Protein AF-Q209B2-F1 (afdb_monomer)

Solvent-accessible surface area (backbone atoms only — not comparable to full-atom values): 8495 Å² total; per-residue (Å²): 114,64,95,79,32,7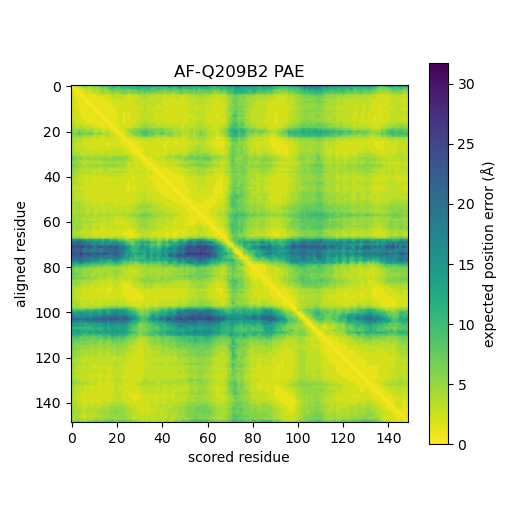0,69,57,48,51,52,49,48,52,33,61,69,10,71,73,46,32,77,22,31,38,34,39,36,32,64,41,80,91,43,50,62,50,36,59,53,47,30,51,59,44,32,68,70,44,47,35,56,50,52,96,88,66,48,83,63,65,30,30,38,55,60,44,54,58,47,33,80,76,43,40,82,75,42,46,64,45,71,54,72,46,76,90,47,54,34,39,39,36,36,43,48,74,48,79,70,94,72,89,72,63,65,78,47,97,96,35,37,61,59,56,53,53,50,49,51,48,54,51,52,55,48,51,25,50,79,59,78,41,58,67,48,76,50,78,38,69,48,93,45,88,87,71,105

InterPro domains:
  IPR001672 Phosphoglucose isomerase (PGI) [PF00342] (4-102)
  IPR001672 Phosphoglucose isomerase (PGI) [PS51463] (1-149)
  IPR001672 Phosphoglucose isomerase (PGI) [PTHR11469] (4-149)
  IPR035482 Phosphoglucose isomerase, SIS domain 2 [cd05016] (24-149)
  IPR046348 SIS domain superfamily [SSF53697] (2-149)

Nearest PDB structures (foldseek):
  7e76-assembly1_B  TM=9.730E-01  e=9.962E-21  Triticum aestivum
  2q8n-assembly1_B  TM=8.967E-01  e=1.921E-10  Thermotoga maritima MSB8
  7o0a-assembly2_B  TM=8.028E-01  e=3.959E-08  Bdellovibrio bacteriovorus HD100
  2wu8-assembly1_A-2  TM=8.782E-01  e=3.043E-07  Mycobacterium tuberculosis H37Rv
  1u0f-assembly1_B  TM=7.739E-01  e=9.944E-07  Mus musculus

Organism: Myxococcus xanthus (NCBI:txid34)

pLDDT: mean 87.97, std 10.21, range [47.78, 97.69]

Foldseek 3Di:
DLVPPPVSVVVVLCCVLCVNFQQAAEEEAELDPVCQCVLVVCQCVFAVVFQDQADPVRDGRRGGHHGHYGYRPPCCVVPLCCLQPNDLRYAYEYEAEQDDDPDDFDAPDVVHGPSNVSVVSVVVSVVSCVVRVGHYDYHYFHHPDPVRD

Mean predicted aligned error: 5.3 Å

Radius of gyration: 16.88 Å; Cα contacts (8 Å, |Δi|>4): 220; chains: 1; bounding box: 40×33×46 Å

Secondary structure (DSSP, 8-state):
-GGG-HHHHHHHHHHHHTTTTT-SEEEEEESSGGGTTHHHHHHHHHHHHH-EEE-TTS-EEEE---EEE--HHHHHHHHHHHHHHS-S-EEEEEEEES---SSPPPEEETTEEHHHHHHHHHHHHHHHHHTTT--EEEEEES--STTT-

Sequence (149 aa):
DALKNPAALLALMWHYAGDGRGHKDMVILPYKDRLLLMSRYLQQLVMESLGKETDLDGQVVNQGIAVYGNKGSTDQHAYVQQLREGVLNFFATFIEVLKDRDGGSQEVEPGVTSGDYLLGFLLGTRRALYEKDRESLTLTVPDVSARTL

Structure (mmCIF, N/CA/C/O backbone):
data_AF-Q209B2-F1
#
_entry.id   AF-Q209B2-F1
#
loop_
_atom_site.group_PDB
_atom_site.id
_atom_site.type_symbol
_atom_site.label_atom_id
_atom_site.label_alt_id
_atom_site.label_comp_id
_atom_site.label_asym_id
_atom_site.label_entity_id
_atom_site.label_seq_id
_atom_site.pdbx_PDB_ins_code
_atom_site.Cartn_x
_atom_site.Cartn_y
_atom_site.Cartn_z
_atom_site.occupancy
_atom_site.B_iso_or_equiv
_atom_site.auth_seq_id
_atom_site.auth_comp_id
_atom_site.auth_asym_id
_atom_site.auth_atom_id
_atom_site.pdbx_PDB_model_num
ATOM 1 N N . ASP A 1 1 ? -19.337 8.852 -9.840 1.00 82.75 1 ASP A N 1
ATOM 2 C CA . ASP A 1 1 ? -19.155 7.394 -9.951 1.00 82.75 1 ASP A CA 1
ATOM 3 C C . ASP A 1 1 ? -17.906 7.009 -9.169 1.00 82.75 1 ASP A C 1
ATOM 5 O O . ASP A 1 1 ? -16.822 7.454 -9.532 1.00 82.75 1 ASP A O 1
ATOM 9 N N . ALA A 1 2 ? -18.066 6.284 -8.057 1.00 82.00 2 ALA A N 1
ATOM 10 C CA . ALA A 1 2 ? -16.959 5.924 -7.166 1.00 82.00 2 ALA A CA 1
ATOM 11 C C . ALA A 1 2 ? -15.937 5.003 -7.851 1.00 82.00 2 ALA A C 1
ATOM 13 O O . ALA A 1 2 ? -14.746 5.106 -7.574 1.00 82.00 2 ALA A O 1
ATOM 14 N N . LEU A 1 3 ? -16.376 4.194 -8.824 1.00 89.19 3 LEU A N 1
ATOM 15 C CA . LEU A 1 3 ? -15.509 3.298 -9.597 1.00 89.19 3 LEU A CA 1
ATOM 16 C C . LEU A 1 3 ? -14.508 4.049 -10.489 1.00 89.19 3 LEU A C 1
ATOM 18 O O . LEU A 1 3 ? -13.543 3.462 -10.966 1.00 89.19 3 LEU A O 1
ATOM 22 N N . LYS A 1 4 ? -14.717 5.353 -10.706 1.00 93.88 4 LYS A N 1
ATOM 23 C CA . LYS A 1 4 ? -13.824 6.226 -11.481 1.00 93.88 4 LYS A CA 1
ATOM 24 C C . LYS A 1 4 ? -12.945 7.120 -10.603 1.00 93.88 4 LYS A C 1
ATOM 26 O O . LYS A 1 4 ? -12.259 7.989 -11.133 1.00 93.88 4 LYS A O 1
ATOM 31 N N . ASN A 1 5 ? -12.982 6.949 -9.279 1.00 95.75 5 ASN A N 1
ATOM 32 C CA . ASN A 1 5 ? -12.204 7.744 -8.334 1.00 95.75 5 ASN A CA 1
ATOM 33 C C . ASN A 1 5 ? -11.170 6.856 -7.615 1.00 95.75 5 ASN A C 1
ATOM 35 O O . ASN A 1 5 ? -11.527 6.161 -6.661 1.00 95.75 5 ASN A O 1
ATOM 39 N N . PRO A 1 6 ? -9.888 6.900 -8.025 1.00 93.19 6 PRO A N 1
ATOM 40 C CA . PRO A 1 6 ? -8.835 6.095 -7.412 1.00 93.19 6 PRO A CA 1
ATOM 41 C C . PRO A 1 6 ? -8.689 6.330 -5.907 1.00 93.19 6 PRO A C 1
ATOM 43 O O . PRO A 1 6 ? -8.521 5.373 -5.161 1.00 93.19 6 PRO A O 1
ATOM 46 N N . ALA A 1 7 ? -8.815 7.576 -5.440 1.00 94.62 7 ALA A N 1
ATOM 47 C CA . ALA A 1 7 ? -8.704 7.893 -4.018 1.00 94.62 7 ALA A CA 1
ATOM 48 C C . ALA A 1 7 ? -9.849 7.269 -3.205 1.00 94.62 7 ALA A C 1
ATOM 50 O O . ALA A 1 7 ? -9.616 6.720 -2.131 1.00 94.62 7 ALA A O 1
ATOM 51 N N . ALA A 1 8 ? -11.075 7.291 -3.737 1.00 95.56 8 ALA A N 1
ATOM 52 C CA . ALA A 1 8 ? -12.218 6.650 -3.088 1.00 95.56 8 ALA A CA 1
ATOM 53 C C . ALA A 1 8 ? -12.074 5.120 -3.051 1.00 95.56 8 ALA A C 1
ATOM 55 O O . ALA A 1 8 ? -12.377 4.505 -2.033 1.00 95.56 8 ALA A O 1
ATOM 56 N N . LEU A 1 9 ? -11.579 4.507 -4.132 1.00 94.88 9 LEU A N 1
ATOM 57 C CA . LEU A 1 9 ? -11.318 3.066 -4.180 1.00 94.88 9 LEU A CA 1
ATOM 58 C C . LEU A 1 9 ? -10.209 2.646 -3.207 1.00 94.88 9 LEU A C 1
ATOM 60 O O . LEU A 1 9 ? -10.348 1.629 -2.534 1.00 94.88 9 LEU A O 1
ATOM 64 N N . LEU A 1 10 ? -9.140 3.441 -3.098 1.00 94.69 10 LEU A N 1
ATOM 65 C CA . LEU A 1 10 ? -8.066 3.222 -2.128 1.00 94.69 10 LEU A CA 1
ATOM 66 C C . LEU A 1 10 ? -8.593 3.295 -0.692 1.00 94.69 10 LEU A C 1
ATOM 68 O O . LEU A 1 10 ? -8.372 2.369 0.083 1.00 94.69 10 LEU A O 1
ATOM 72 N N . ALA A 1 11 ? -9.351 4.344 -0.362 1.00 94.75 11 ALA A N 1
ATOM 73 C CA . ALA A 1 11 ? -9.958 4.493 0.957 1.00 94.75 11 ALA A CA 1
ATOM 74 C C . ALA A 1 11 ? -10.919 3.337 1.282 1.00 94.75 11 ALA A C 1
ATOM 76 O O . ALA A 1 11 ? -10.886 2.804 2.390 1.00 94.75 11 ALA A O 1
ATOM 77 N N . LEU A 1 12 ? -11.736 2.910 0.313 1.00 95.00 12 LEU A N 1
ATOM 78 C CA . LEU A 1 12 ? -12.649 1.779 0.481 1.00 95.00 12 LEU A CA 1
ATOM 79 C C . LEU A 1 12 ? -11.892 0.468 0.713 1.00 95.00 12 LEU A C 1
ATOM 81 O O . LEU A 1 12 ? -12.291 -0.315 1.570 1.00 95.00 12 LEU A O 1
ATOM 85 N N . MET A 1 13 ? -10.794 0.238 -0.012 1.00 94.69 13 MET A N 1
ATOM 86 C CA . MET A 1 13 ? -9.951 -0.935 0.205 1.00 94.69 13 MET A CA 1
ATOM 87 C C . MET A 1 13 ? -9.362 -0.922 1.615 1.00 94.69 13 MET A C 1
ATOM 89 O O . MET A 1 13 ? -9.475 -1.921 2.317 1.00 94.69 13 MET A O 1
ATOM 93 N N . TRP A 1 14 ? -8.780 0.199 2.054 1.00 95.12 14 TRP A N 1
ATOM 94 C CA . TRP A 1 14 ? -8.187 0.303 3.391 1.00 95.12 14 TRP A CA 1
ATOM 95 C C . TRP A 1 14 ? -9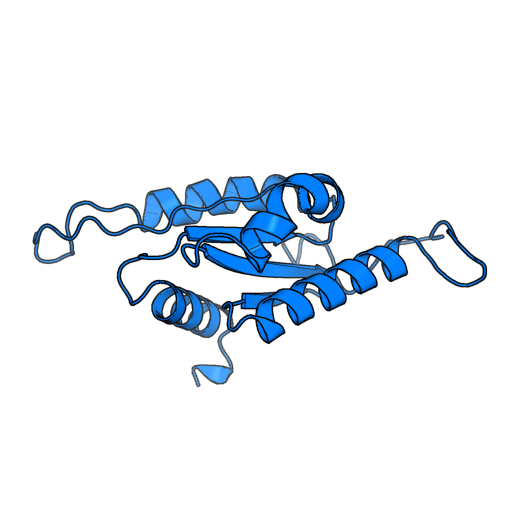.226 0.101 4.489 1.00 95.12 14 TRP A C 1
ATOM 97 O O . TRP A 1 14 ? -8.965 -0.596 5.465 1.00 95.12 14 TRP A O 1
ATOM 107 N N . HIS A 1 15 ? -10.421 0.663 4.304 1.00 94.69 15 HIS A N 1
ATOM 108 C CA . HIS A 1 15 ? -11.539 0.456 5.212 1.00 94.69 15 HIS A CA 1
ATOM 109 C C . HIS A 1 15 ? -11.952 -1.019 5.264 1.00 94.69 15 HIS A C 1
ATOM 111 O O . HIS A 1 15 ? -12.109 -1.564 6.349 1.00 94.69 15 HIS A O 1
ATOM 117 N N . TYR A 1 16 ? -12.071 -1.685 4.113 1.00 95.06 16 TYR A N 1
ATOM 118 C CA . TYR A 1 16 ? -12.405 -3.107 4.040 1.00 95.06 16 TYR A CA 1
ATOM 119 C C . TYR A 1 16 ? -11.329 -3.990 4.691 1.00 95.06 16 TYR A C 1
ATOM 121 O O . TYR A 1 16 ? -11.635 -4.795 5.564 1.00 95.06 16 TYR A O 1
ATOM 129 N N . ALA A 1 17 ? -10.060 -3.816 4.313 1.00 94.81 17 ALA A N 1
ATOM 130 C CA . ALA A 1 17 ? -8.954 -4.623 4.822 1.00 94.81 17 ALA A CA 1
ATOM 131 C C . ALA A 1 17 ? -8.701 -4.391 6.321 1.00 94.81 17 ALA A C 1
ATOM 133 O O . ALA A 1 17 ? -8.324 -5.316 7.038 1.00 94.81 17 ALA A O 1
ATOM 134 N N . GLY A 1 18 ? -8.922 -3.165 6.796 1.00 93.56 18 GLY A N 1
ATOM 135 C CA . GLY A 1 18 ? -8.788 -2.783 8.198 1.00 93.56 18 GLY A CA 1
ATOM 136 C C . GLY A 1 18 ? -10.049 -2.984 9.042 1.00 93.56 18 GLY A C 1
ATOM 137 O O . GLY A 1 18 ? -10.040 -2.550 10.193 1.00 93.56 18 GLY A O 1
ATOM 138 N N . ASP A 1 19 ? -11.123 -3.576 8.503 1.00 92.31 19 ASP A N 1
ATOM 139 C CA . ASP A 1 19 ? -12.413 -3.757 9.198 1.00 92.31 19 ASP A CA 1
ATOM 140 C C . ASP A 1 19 ? -12.962 -2.443 9.800 1.00 92.31 19 ASP A C 1
ATOM 142 O O . ASP A 1 19 ? -13.446 -2.358 10.927 1.00 92.31 19 ASP A O 1
ATOM 146 N N . GLY A 1 20 ? -12.755 -1.349 9.068 1.00 89.69 20 GLY A N 1
ATOM 147 C CA . GLY A 1 20 ? -13.150 0.008 9.428 1.00 89.69 20 GLY A CA 1
ATOM 148 C C . GLY A 1 20 ? -12.453 0.628 10.640 1.00 89.69 20 GLY A C 1
ATOM 149 O O . GLY A 1 20 ? -12.675 1.808 10.902 1.00 89.69 20 GLY A O 1
ATOM 150 N N . ARG A 1 21 ? -11.606 -0.120 11.358 1.00 86.94 21 ARG A N 1
ATOM 151 C CA . ARG A 1 21 ? -10.905 0.341 12.572 1.00 86.94 21 ARG A CA 1
ATOM 152 C C . ARG A 1 21 ? -9.383 0.257 12.497 1.00 86.94 21 ARG A C 1
ATOM 154 O O . ARG A 1 21 ? -8.712 0.745 13.400 1.00 86.94 21 ARG A O 1
ATOM 161 N N . GLY A 1 22 ? -8.851 -0.331 11.428 1.00 87.44 22 GLY A N 1
ATOM 162 C CA . GLY A 1 22 ? -7.420 -0.560 11.257 1.00 87.44 22 GLY A CA 1
ATOM 163 C C . GLY A 1 22 ? -6.905 -1.778 12.022 1.00 87.44 22 GLY A C 1
ATOM 164 O O . GLY A 1 22 ? -5.789 -1.771 12.521 1.00 87.44 22 GLY A O 1
ATOM 165 N N . HIS A 1 23 ? -7.699 -2.854 12.094 1.00 90.38 23 HIS A N 1
ATOM 166 C CA . HIS A 1 23 ? -7.280 -4.126 12.707 1.00 90.38 23 HIS A CA 1
ATOM 167 C C . HIS A 1 23 ? -6.093 -4.802 11.999 1.00 90.38 23 HIS A C 1
ATOM 169 O O . HIS A 1 23 ? -5.494 -5.730 12.546 1.00 90.38 23 HIS A O 1
ATOM 175 N N . LYS A 1 24 ? -5.774 -4.366 10.777 1.00 93.88 24 LYS A N 1
ATOM 176 C CA . LYS A 1 24 ? -4.600 -4.793 10.025 1.00 93.88 24 LYS A CA 1
ATOM 177 C C . LYS A 1 24 ? -3.693 -3.607 9.755 1.00 93.88 24 LYS A C 1
ATOM 179 O O . LYS A 1 24 ? -4.148 -2.520 9.396 1.00 93.88 24 LYS A O 1
ATOM 184 N N . ASP A 1 25 ? -2.408 -3.884 9.827 1.00 93.25 25 ASP A N 1
ATOM 185 C CA . ASP A 1 25 ? -1.347 -2.983 9.434 1.00 93.25 25 ASP A CA 1
ATOM 186 C C . ASP A 1 25 ? -1.215 -2.944 7.903 1.00 93.25 25 ASP A C 1
ATOM 188 O O . ASP A 1 25 ? -1.489 -3.916 7.191 1.00 93.25 25 ASP A O 1
ATOM 192 N N . MET A 1 26 ? -0.759 -1.818 7.369 1.00 93.75 26 MET A N 1
ATOM 193 C CA . MET A 1 26 ? -0.547 -1.625 5.939 1.00 93.75 26 MET A CA 1
ATOM 194 C C . MET A 1 26 ? 0.928 -1.804 5.593 1.00 93.75 26 MET A C 1
ATOM 196 O O . MET A 1 26 ? 1.789 -1.183 6.211 1.00 93.75 26 MET A O 1
ATOM 200 N N . VAL A 1 27 ? 1.230 -2.576 4.549 1.00 92.25 27 VAL A N 1
ATOM 201 C CA . VAL A 1 27 ? 2.586 -2.670 3.992 1.00 92.25 27 VAL A CA 1
ATOM 202 C C . VAL A 1 27 ? 2.654 -2.032 2.610 1.00 92.25 27 VAL A C 1
ATOM 204 O O . VAL A 1 27 ? 1.996 -2.491 1.680 1.00 92.25 27 VAL A O 1
ATOM 207 N N . ILE A 1 28 ? 3.475 -0.993 2.457 1.00 91.38 28 ILE A N 1
ATOM 208 C CA . ILE A 1 28 ? 3.742 -0.333 1.174 1.00 91.38 28 ILE A CA 1
ATOM 209 C C . ILE A 1 28 ? 4.950 -0.983 0.500 1.00 91.38 28 ILE A C 1
ATOM 211 O O . ILE A 1 28 ? 6.058 -0.972 1.041 1.00 91.38 28 ILE A O 1
ATOM 215 N N . LEU A 1 29 ? 4.737 -1.500 -0.710 1.00 89.88 29 LEU A N 1
ATOM 216 C CA . LEU A 1 29 ? 5.732 -2.217 -1.505 1.00 89.88 29 LEU A CA 1
ATOM 217 C C . LEU A 1 29 ? 5.962 -1.498 -2.841 1.00 89.88 29 LEU A C 1
ATOM 219 O O . LEU A 1 29 ? 5.314 -1.830 -3.839 1.00 89.88 29 LEU A O 1
ATOM 223 N N . PRO A 1 30 ? 6.866 -0.504 -2.893 1.00 89.62 30 PRO A N 1
ATOM 224 C CA . PRO A 1 30 ? 7.205 0.164 -4.136 1.00 89.62 30 PRO A CA 1
ATOM 225 C C . PRO A 1 30 ? 8.163 -0.686 -4.974 1.00 89.62 30 PRO A C 1
ATOM 227 O O . PRO A 1 30 ? 9.286 -0.978 -4.559 1.00 89.62 30 PRO A O 1
ATOM 230 N N . TYR A 1 31 ? 7.758 -1.013 -6.201 1.00 87.56 31 TYR A N 1
ATOM 231 C CA . TYR A 1 31 ? 8.586 -1.712 -7.191 1.00 87.56 31 TYR A CA 1
ATOM 232 C C . TYR A 1 31 ? 9.358 -0.710 -8.053 1.00 87.56 31 TYR A C 1
ATOM 234 O O . TYR A 1 31 ? 9.416 -0.791 -9.279 1.00 87.56 31 TYR A O 1
ATOM 242 N N . LYS A 1 32 ? 9.956 0.280 -7.381 1.00 86.38 32 LYS A N 1
ATOM 243 C CA . LYS A 1 32 ? 10.883 1.236 -7.981 1.00 86.38 32 LYS A CA 1
ATOM 244 C C . LYS A 1 32 ? 11.780 1.871 -6.933 1.00 86.38 32 LYS A C 1
ATOM 246 O O . LYS A 1 32 ? 11.291 2.497 -5.999 1.00 86.38 32 LYS A O 1
ATOM 251 N N . ASP A 1 33 ? 13.091 1.824 -7.151 1.00 81.12 33 ASP A N 1
ATOM 252 C CA . ASP A 1 33 ? 14.079 2.398 -6.226 1.00 81.12 33 ASP A CA 1
ATOM 253 C C . ASP A 1 33 ? 13.864 3.895 -5.968 1.00 81.12 33 ASP A C 1
ATOM 255 O O . ASP A 1 33 ? 14.015 4.363 -4.843 1.00 81.12 33 ASP A O 1
ATOM 259 N N . ARG A 1 34 ? 13.439 4.650 -6.991 1.00 85.44 34 ARG A N 1
ATOM 260 C CA . ARG A 1 34 ? 13.137 6.087 -6.858 1.00 85.44 34 ARG A CA 1
ATOM 261 C C . ARG A 1 34 ? 11.990 6.384 -5.886 1.00 85.44 34 ARG A C 1
ATOM 263 O O . ARG A 1 34 ? 11.894 7.506 -5.407 1.00 85.44 34 ARG A O 1
ATOM 270 N N . LEU A 1 35 ? 11.146 5.397 -5.589 1.00 88.19 35 LEU A N 1
ATOM 271 C CA . LEU A 1 35 ? 10.014 5.521 -4.673 1.00 88.19 35 LEU A CA 1
ATOM 272 C C . LEU A 1 35 ? 10.348 5.047 -3.251 1.00 88.19 35 LEU A C 1
ATOM 274 O O . LEU A 1 35 ? 9.451 4.936 -2.425 1.00 88.19 35 LEU A O 1
ATOM 278 N N . LEU A 1 36 ? 11.623 4.803 -2.927 1.00 82.94 36 LEU A N 1
ATOM 279 C CA . LEU A 1 36 ? 12.036 4.345 -1.595 1.00 82.94 36 LEU A CA 1
ATOM 280 C C . LEU A 1 36 ? 11.527 5.248 -0.458 1.00 82.94 36 LEU A C 1
ATOM 282 O O . LEU A 1 36 ? 11.111 4.762 0.591 1.00 82.94 36 LEU A O 1
ATOM 286 N N . LEU A 1 37 ? 11.547 6.566 -0.663 1.00 87.56 37 LEU A N 1
ATOM 287 C CA . LEU A 1 37 ? 11.090 7.534 0.338 1.00 87.56 37 LEU A CA 1
ATOM 288 C C . LEU A 1 37 ? 9.563 7.683 0.381 1.00 87.56 37 LEU A C 1
ATOM 290 O O . LEU A 1 37 ? 9.047 8.240 1.348 1.00 87.56 37 LEU A O 1
ATOM 294 N N . MET A 1 38 ? 8.838 7.149 -0.608 1.00 88.38 38 MET A N 1
ATOM 295 C CA . MET A 1 38 ? 7.374 7.198 -0.641 1.00 88.38 38 MET A CA 1
ATOM 296 C C . MET A 1 38 ? 6.775 6.484 0.573 1.00 88.38 38 MET A C 1
ATOM 298 O O . MET A 1 38 ? 5.855 7.003 1.195 1.00 88.38 38 MET A O 1
ATOM 302 N N . SER A 1 39 ? 7.341 5.343 0.976 1.00 86.81 39 SER A N 1
ATOM 303 C CA . SER A 1 39 ? 6.877 4.621 2.165 1.00 86.81 39 SER A CA 1
ATOM 304 C C . SER A 1 39 ? 6.998 5.468 3.437 1.00 86.81 39 SER A C 1
ATOM 306 O O . SER A 1 39 ? 6.089 5.458 4.259 1.00 86.81 39 SER A O 1
ATOM 308 N N . ARG A 1 40 ? 8.068 6.267 3.573 1.00 87.94 40 ARG A N 1
ATOM 309 C CA . ARG A 1 40 ? 8.256 7.178 4.719 1.00 87.94 40 ARG A CA 1
ATOM 310 C C . ARG A 1 40 ? 7.273 8.343 4.699 1.00 87.94 40 ARG A C 1
ATOM 312 O O . ARG A 1 40 ? 6.754 8.729 5.739 1.00 87.94 40 ARG A O 1
ATOM 319 N N . TYR A 1 41 ? 7.006 8.884 3.515 1.00 92.12 41 TYR A N 1
ATOM 320 C CA . TYR A 1 41 ? 5.987 9.914 3.346 1.00 92.12 41 TYR A CA 1
ATOM 321 C C . TYR A 1 41 ? 4.597 9.391 3.745 1.00 92.12 41 TYR A C 1
ATOM 323 O O . TYR A 1 41 ? 3.892 10.036 4.518 1.00 92.12 41 TYR A O 1
ATOM 331 N N . LEU A 1 42 ? 4.233 8.189 3.286 1.00 92.69 42 LEU A N 1
ATOM 332 C CA . LEU A 1 42 ? 2.950 7.564 3.612 1.00 92.69 42 LEU A CA 1
ATOM 333 C C . LEU A 1 42 ? 2.827 7.188 5.089 1.00 92.69 42 LEU A C 1
ATOM 335 O O . LEU A 1 42 ? 1.733 7.291 5.634 1.00 92.69 42 LEU A O 1
ATOM 339 N N . GLN A 1 43 ? 3.924 6.809 5.748 1.00 92.75 43 GLN A N 1
ATOM 340 C CA . GLN A 1 43 ? 3.936 6.608 7.198 1.00 92.75 43 GLN A CA 1
ATOM 341 C C . GLN A 1 43 ? 3.448 7.849 7.929 1.00 92.75 43 GLN A C 1
ATOM 343 O O . GLN A 1 43 ? 2.498 7.761 8.700 1.00 92.75 43 GLN A O 1
ATOM 348 N N . GLN A 1 44 ? 4.040 9.007 7.637 1.00 94.06 44 GLN A N 1
ATOM 349 C CA . GLN A 1 44 ? 3.598 10.247 8.258 1.00 94.06 44 GLN A CA 1
ATOM 350 C C . GLN A 1 44 ? 2.150 10.566 7.871 1.00 94.06 44 GLN A C 1
ATOM 352 O O . GLN A 1 44 ? 1.305 10.718 8.747 1.00 94.06 44 GLN A O 1
ATOM 357 N N . LEU A 1 45 ? 1.849 10.608 6.568 1.00 95.44 45 LEU A N 1
ATOM 358 C CA . LEU A 1 45 ? 0.529 10.998 6.073 1.00 95.44 45 LEU A CA 1
ATOM 359 C C . LEU A 1 45 ? -0.593 10.158 6.695 1.00 95.44 45 LEU A C 1
ATOM 361 O O . LEU A 1 45 ? -1.582 10.712 7.166 1.00 95.44 45 LEU A O 1
ATOM 365 N N . VAL A 1 46 ? -0.456 8.833 6.695 1.00 95.38 46 VAL A N 1
ATOM 366 C CA . VAL A 1 46 ? -1.511 7.920 7.144 1.00 95.38 46 VAL A CA 1
ATOM 367 C C . VAL A 1 46 ? -1.553 7.841 8.665 1.00 95.38 46 VAL A C 1
ATOM 369 O O . VAL A 1 46 ? -2.626 7.994 9.246 1.00 95.38 46 VAL A O 1
ATOM 372 N N . MET A 1 47 ? -0.411 7.629 9.326 1.00 95.12 47 MET A N 1
ATOM 373 C CA . MET A 1 47 ? -0.394 7.381 10.770 1.00 95.12 47 MET A CA 1
ATOM 374 C C . MET A 1 47 ? -0.735 8.648 11.561 1.00 95.12 47 MET A C 1
ATOM 376 O O . MET A 1 47 ? -1.474 8.566 12.536 1.00 95.12 47 MET A O 1
ATOM 380 N N . GLU A 1 48 ? -0.276 9.825 11.121 1.00 96.12 48 GLU A N 1
ATOM 381 C CA . GLU A 1 48 ? -0.586 11.103 11.780 1.00 96.12 48 GLU A CA 1
ATOM 382 C C . GLU A 1 48 ? -2.046 11.536 11.550 1.00 96.12 48 GLU A C 1
ATOM 384 O O . GLU A 1 48 ? -2.682 12.130 12.431 1.00 96.12 48 GLU A O 1
ATOM 389 N N . SER A 1 49 ? -2.606 11.210 10.379 1.00 95.88 49 SER A N 1
ATOM 390 C CA . SER A 1 49 ? -3.989 11.563 10.037 1.00 95.88 49 SER A CA 1
ATOM 391 C C . SER A 1 49 ? -5.012 10.628 10.675 1.00 95.88 49 SER A C 1
ATOM 393 O O . SER A 1 49 ? -6.021 11.106 11.188 1.00 95.88 49 SER A O 1
ATOM 395 N N . LEU A 1 50 ? -4.771 9.313 10.646 1.00 95.31 50 LEU A N 1
ATOM 396 C CA . LEU A 1 50 ? -5.748 8.301 11.070 1.00 95.31 50 LEU A CA 1
ATOM 397 C C . LEU A 1 50 ? -5.525 7.788 12.494 1.00 95.31 50 LEU A C 1
ATOM 399 O O . LEU A 1 50 ? -6.464 7.272 13.090 1.00 95.31 50 LEU A O 1
ATOM 403 N N . GLY A 1 51 ? -4.313 7.921 13.041 1.00 95.69 51 GLY A N 1
ATOM 404 C CA . GLY A 1 51 ? -4.001 7.561 14.423 1.00 95.69 51 GLY A CA 1
ATOM 405 C C . GLY A 1 51 ? -4.657 8.532 15.401 1.00 95.69 51 GLY A C 1
ATOM 406 O O . GLY A 1 51 ? -4.081 9.580 15.705 1.00 95.69 51 GLY A O 1
ATOM 407 N N . LYS A 1 52 ? -5.873 8.221 15.860 1.00 96.12 52 LYS A N 1
ATOM 408 C CA . LYS A 1 52 ? -6.690 9.103 16.706 1.00 96.12 52 LYS A CA 1
ATOM 409 C C . LYS A 1 52 ? -7.322 8.340 17.864 1.00 96.12 52 LYS A C 1
ATOM 411 O O . LYS A 1 52 ? -7.895 7.267 17.691 1.00 96.12 52 LYS A O 1
ATOM 416 N N . GLU A 1 53 ? -7.248 8.945 19.047 1.00 96.62 53 GLU A N 1
ATOM 417 C CA . GLU A 1 53 ? -7.879 8.428 20.263 1.00 96.62 53 GLU A CA 1
ATOM 418 C C . GLU A 1 53 ? -9.405 8.538 20.187 1.00 96.62 53 GLU A C 1
ATOM 420 O O . GLU A 1 53 ? -10.100 7.577 20.515 1.00 96.62 53 GLU A O 1
ATOM 425 N N . THR A 1 54 ? -9.925 9.673 19.709 1.00 97.31 54 THR A N 1
ATOM 426 C CA . THR A 1 54 ? -11.363 9.969 19.677 1.00 97.31 54 THR A CA 1
ATOM 427 C C . THR A 1 54 ? -11.904 10.177 18.266 1.00 97.31 54 THR A C 1
ATOM 429 O O . THR A 1 54 ? -11.184 10.638 17.377 1.00 97.31 54 THR A O 1
ATOM 432 N N . ASP A 1 55 ? -13.189 9.884 18.070 1.00 95.31 55 ASP A N 1
ATOM 433 C CA . ASP A 1 55 ? -13.933 10.290 16.874 1.00 95.31 55 ASP A CA 1
ATOM 434 C C . ASP A 1 55 ? -14.423 11.752 16.954 1.00 95.31 55 ASP A C 1
ATOM 436 O O . ASP A 1 55 ? -14.070 12.504 17.868 1.00 95.31 55 ASP A O 1
ATOM 440 N N . LEU A 1 56 ? -15.215 12.175 15.960 1.00 95.81 56 LEU A N 1
ATOM 441 C CA . LEU A 1 56 ? -15.756 13.537 15.868 1.00 95.81 56 LEU A CA 1
ATOM 442 C C . LEU A 1 56 ? -16.822 13.844 16.931 1.00 95.81 56 LEU A C 1
ATOM 444 O O . LEU A 1 56 ? -17.038 15.016 17.235 1.00 95.81 56 LEU A O 1
ATOM 448 N N . ASP A 1 57 ? -17.449 12.815 17.505 1.00 97.69 57 ASP A N 1
ATOM 449 C CA . ASP A 1 57 ? -18.424 12.936 18.591 1.00 97.69 57 ASP A CA 1
ATOM 450 C C . ASP A 1 57 ? -17.745 12.869 19.976 1.00 97.69 57 ASP A C 1
ATOM 452 O O . ASP A 1 57 ? -18.412 12.912 21.014 1.00 97.69 57 ASP A O 1
ATOM 456 N N . GLY A 1 58 ? -16.409 12.774 20.007 1.00 96.81 58 GLY A N 1
ATOM 457 C CA . GLY A 1 58 ? -15.598 12.707 21.221 1.00 96.81 58 GLY A CA 1
ATOM 458 C C . GLY A 1 58 ? -15.570 11.328 21.884 1.00 96.81 58 GLY A C 1
ATOM 459 O O . GLY A 1 58 ? -15.077 11.214 23.006 1.00 96.81 58 GLY A O 1
ATOM 460 N N . GLN A 1 59 ? -16.079 10.280 21.230 1.00 97.12 59 GLN A N 1
ATOM 461 C CA . GLN A 1 59 ? -16.031 8.921 21.767 1.00 97.12 59 GLN A CA 1
ATOM 462 C C . GLN A 1 59 ? -14.640 8.326 21.581 1.00 97.12 59 GLN A C 1
ATOM 464 O O . GLN A 1 59 ? -14.014 8.502 20.537 1.00 97.12 59 GLN A O 1
ATOM 469 N N . VAL A 1 60 ? -14.158 7.584 22.580 1.00 96.56 60 VAL A N 1
ATOM 470 C CA . VAL A 1 60 ? -12.865 6.891 22.500 1.00 96.56 60 VAL A CA 1
ATOM 471 C C . VAL A 1 60 ? -12.978 5.716 21.526 1.00 96.56 60 VAL A C 1
ATOM 473 O O . VAL A 1 60 ? -13.718 4.761 21.768 1.00 96.56 60 VAL A O 1
ATOM 476 N N . VAL A 1 61 ? -12.220 5.777 20.432 1.00 93.62 61 VAL A N 1
ATOM 477 C CA . VAL A 1 61 ? -12.213 4.779 19.351 1.00 93.62 61 VAL A CA 1
ATOM 478 C C . VAL A 1 61 ? -10.846 4.138 19.122 1.00 93.62 61 VAL A C 1
ATOM 480 O O . VAL A 1 61 ? -10.813 3.020 18.614 1.00 93.62 61 VAL A O 1
ATOM 483 N N . ASN A 1 62 ? -9.748 4.804 19.506 1.00 93.44 62 ASN A N 1
ATOM 484 C CA . ASN A 1 62 ? -8.366 4.331 19.336 1.00 93.44 62 ASN A CA 1
ATOM 485 C C . ASN A 1 62 ? -8.084 3.773 17.928 1.00 93.44 62 ASN A C 1
ATOM 487 O O . ASN A 1 62 ? -7.569 2.664 17.779 1.00 93.44 62 ASN A O 1
ATOM 491 N N . GLN A 1 63 ? -8.469 4.522 16.895 1.00 93.38 63 GLN A N 1
ATOM 492 C CA . GLN A 1 63 ? -8.285 4.114 15.503 1.00 93.38 63 GLN A CA 1
ATOM 493 C C . GLN A 1 63 ? -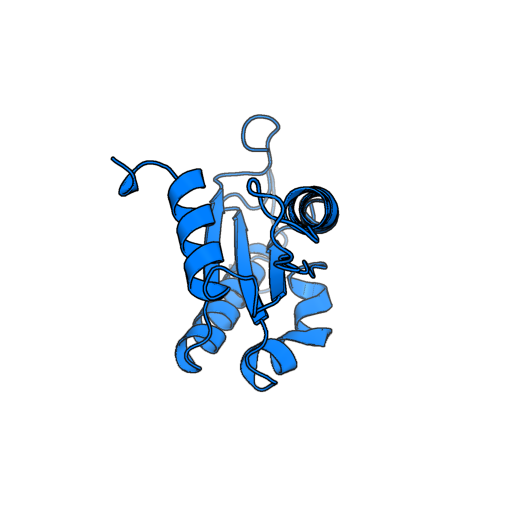6.878 4.438 15.007 1.00 93.38 63 GLN A C 1
ATOM 495 O O . GLN A 1 63 ? -6.211 5.348 15.501 1.00 93.38 63 GLN A O 1
ATOM 500 N N . GLY A 1 64 ? -6.450 3.710 13.982 1.00 93.31 64 GLY A N 1
ATOM 501 C CA . GLY A 1 64 ? -5.219 3.985 13.259 1.00 93.31 64 GLY A CA 1
ATOM 502 C C . GLY A 1 64 ? -4.865 2.844 12.323 1.00 93.31 64 GLY A C 1
ATOM 503 O O . GLY A 1 64 ? -5.321 1.725 12.500 1.00 93.31 64 GLY A O 1
ATOM 504 N N . ILE A 1 65 ? -4.040 3.128 11.321 1.00 95.19 65 ILE A N 1
ATOM 505 C CA . ILE A 1 65 ? -3.459 2.102 10.455 1.00 95.19 65 ILE A CA 1
ATOM 506 C C . ILE A 1 65 ? -1.950 2.262 10.562 1.00 95.19 65 ILE A C 1
ATOM 508 O O . ILE A 1 65 ? -1.412 3.280 10.117 1.00 95.19 65 ILE A O 1
ATOM 512 N N . ALA A 1 66 ? -1.261 1.297 11.175 1.00 93.50 66 ALA A N 1
ATOM 513 C CA . ALA A 1 66 ? 0.194 1.329 11.202 1.00 93.50 66 ALA A CA 1
ATOM 514 C C . ALA A 1 66 ? 0.724 1.040 9.795 1.00 93.50 66 ALA A C 1
ATOM 516 O O . ALA A 1 66 ? 0.265 0.116 9.124 1.00 93.50 66 ALA A O 1
ATOM 517 N N . VAL A 1 67 ? 1.679 1.847 9.334 1.00 91.69 67 VAL A N 1
ATOM 518 C CA . VAL A 1 67 ? 2.246 1.712 7.992 1.00 91.69 67 VAL A CA 1
ATOM 519 C C . VAL A 1 67 ? 3.685 1.225 8.080 1.00 91.69 67 VAL A C 1
ATOM 521 O O . VAL A 1 67 ? 4.562 1.861 8.668 1.00 91.69 67 VAL A O 1
ATOM 524 N N . TYR A 1 68 ? 3.948 0.110 7.418 1.00 86.00 68 TYR A N 1
ATOM 525 C CA . TYR A 1 68 ? 5.272 -0.455 7.225 1.00 86.00 68 TYR A CA 1
ATOM 526 C C . TYR A 1 68 ? 5.669 -0.306 5.762 1.00 86.00 68 TYR A C 1
ATOM 528 O O . TYR A 1 68 ? 4.845 -0.385 4.854 1.00 86.00 68 TYR A O 1
ATOM 536 N N . GLY A 1 69 ? 6.953 -0.114 5.501 1.00 69.75 69 GLY A N 1
ATOM 537 C CA . GLY A 1 69 ? 7.452 -0.139 4.137 1.00 69.75 69 GLY A CA 1
ATOM 538 C C . GLY A 1 69 ? 8.951 0.085 4.091 1.00 69.75 69 GLY A C 1
ATOM 539 O O . GLY A 1 69 ? 9.477 0.943 4.792 1.00 69.75 69 GLY A O 1
ATOM 540 N N . ASN A 1 70 ? 9.616 -0.694 3.245 1.00 62.16 70 ASN A N 1
ATOM 541 C CA . ASN A 1 70 ? 11.000 -0.499 2.819 1.00 62.16 70 ASN A CA 1
ATOM 542 C C . ASN A 1 70 ? 11.107 -0.871 1.319 1.00 62.16 70 ASN A C 1
ATOM 544 O O . ASN A 1 70 ? 10.089 -0.951 0.628 1.00 62.16 70 ASN A O 1
ATOM 548 N N . LYS A 1 71 ? 12.315 -1.045 0.774 1.00 55.88 71 LYS A N 1
ATOM 549 C CA . LYS A 1 71 ? 12.569 -1.227 -0.661 1.00 55.88 71 LYS A CA 1
ATOM 550 C C . LYS A 1 71 ? 12.001 -2.562 -1.160 1.00 55.88 71 LYS A C 1
ATOM 552 O O . LYS A 1 71 ? 12.360 -3.613 -0.639 1.00 55.88 71 LYS A O 1
ATOM 557 N N . GLY A 1 72 ? 11.199 -2.522 -2.231 1.00 51.66 72 GLY A N 1
ATOM 558 C CA . GLY A 1 72 ? 10.504 -3.681 -2.804 1.00 51.66 72 GLY A CA 1
ATOM 559 C C . GLY A 1 72 ? 11.375 -4.928 -2.974 1.00 51.66 72 GLY A C 1
ATOM 560 O O . GLY A 1 72 ? 11.073 -5.929 -2.353 1.00 51.66 72 GLY A O 1
ATOM 561 N N . SER A 1 73 ? 12.475 -4.904 -3.732 1.00 47.78 73 SER A N 1
ATOM 562 C CA . SER A 1 73 ? 13.265 -6.128 -3.988 1.00 47.78 73 SER A CA 1
ATOM 563 C C . SER A 1 73 ? 14.262 -6.502 -2.884 1.00 47.78 73 SER A C 1
ATOM 565 O O . SER A 1 73 ? 14.553 -7.678 -2.692 1.00 47.78 73 SER A O 1
ATOM 567 N N . THR A 1 74 ? 14.797 -5.526 -2.145 1.00 52.69 74 THR A N 1
ATOM 568 C CA . THR A 1 74 ? 15.825 -5.782 -1.120 1.00 52.69 74 THR A CA 1
ATOM 569 C C . THR A 1 74 ? 15.214 -6.290 0.183 1.00 52.69 74 THR A C 1
ATOM 571 O O . THR A 1 74 ? 15.773 -7.191 0.802 1.00 52.69 74 THR A O 1
ATOM 574 N N . ASP A 1 75 ? 14.034 -5.793 0.558 1.00 54.69 75 ASP A N 1
ATOM 575 C CA . ASP A 1 75 ? 13.370 -6.197 1.798 1.00 54.69 75 ASP A CA 1
ATOM 576 C C . ASP A 1 75 ? 12.289 -7.269 1.587 1.00 54.69 75 ASP A C 1
ATOM 578 O O . ASP A 1 75 ? 11.775 -7.833 2.555 1.00 54.69 75 ASP A O 1
ATOM 582 N N . GLN A 1 76 ? 12.006 -7.648 0.333 1.00 51.88 76 GLN A N 1
ATOM 583 C CA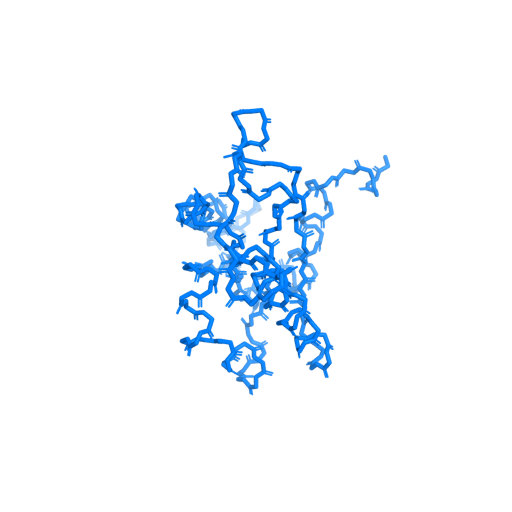 . GLN A 1 76 ? 11.203 -8.836 0.021 1.00 51.88 76 GLN A CA 1
ATOM 584 C C . GLN A 1 76 ? 11.767 -10.092 0.701 1.00 51.88 76 GLN A C 1
ATOM 586 O O . GLN A 1 76 ? 11.020 -10.875 1.284 1.00 51.88 76 GLN A O 1
ATOM 591 N N . HIS A 1 77 ? 13.092 -10.252 0.710 1.00 59.28 77 HIS A N 1
ATOM 592 C CA . HIS A 1 77 ? 13.745 -11.367 1.396 1.00 59.28 77 HIS A CA 1
ATOM 593 C C . HIS A 1 77 ? 13.659 -11.286 2.928 1.00 59.28 77 HIS A C 1
ATOM 595 O O . HIS A 1 77 ? 13.853 -12.301 3.591 1.00 59.28 77 HIS A O 1
ATOM 601 N N . ALA A 1 78 ? 13.343 -10.117 3.496 1.00 61.97 78 ALA A N 1
ATOM 602 C CA . ALA A 1 78 ? 13.255 -9.928 4.940 1.00 61.97 78 ALA A CA 1
ATOM 603 C C . ALA A 1 78 ? 11.861 -10.255 5.503 1.00 61.97 78 ALA A C 1
ATOM 605 O O . ALA A 1 78 ? 11.773 -10.796 6.603 1.00 61.97 78 ALA A O 1
ATOM 606 N N . TYR A 1 79 ? 10.772 -9.955 4.778 1.00 68.94 79 TYR A N 1
ATOM 607 C CA . TYR A 1 79 ? 9.413 -10.089 5.333 1.00 68.94 79 TYR A CA 1
ATOM 608 C C . TYR A 1 79 ? 8.354 -10.726 4.420 1.00 68.94 79 TYR A C 1
ATOM 610 O O . TYR A 1 79 ? 7.246 -10.959 4.898 1.00 68.94 79 TYR A O 1
ATOM 618 N N . VAL A 1 80 ? 8.625 -11.075 3.152 1.00 75.19 80 VAL A N 1
ATOM 619 C CA . VAL A 1 80 ? 7.601 -11.731 2.295 1.00 75.19 80 VAL A CA 1
ATOM 620 C C . VAL A 1 80 ? 7.107 -13.034 2.903 1.00 75.19 80 VAL A C 1
ATOM 622 O O . VAL A 1 80 ? 5.922 -13.339 2.813 1.00 75.19 80 VAL A O 1
ATOM 625 N N . GLN A 1 81 ? 7.986 -13.780 3.572 1.00 80.19 81 GLN A N 1
ATOM 626 C CA . GLN A 1 81 ? 7.590 -15.010 4.248 1.00 80.19 81 GLN A CA 1
ATOM 627 C C . GLN A 1 81 ? 6.588 -14.736 5.377 1.00 80.19 81 GLN A C 1
ATOM 629 O O . GLN A 1 81 ? 5.578 -15.429 5.475 1.00 80.19 81 GLN A O 1
ATOM 634 N N . GLN A 1 82 ? 6.807 -13.681 6.169 1.00 83.38 82 GLN A N 1
ATOM 635 C CA . GLN A 1 82 ? 5.846 -13.230 7.178 1.00 83.38 82 GLN A CA 1
ATOM 636 C C . GLN A 1 82 ? 4.536 -12.781 6.523 1.00 83.38 82 GLN A C 1
ATOM 638 O O . GLN A 1 82 ? 3.463 -13.169 6.977 1.00 83.38 82 GLN A O 1
ATOM 643 N N . LEU A 1 83 ? 4.610 -12.015 5.432 1.00 84.69 83 LEU A N 1
ATOM 644 C CA . LEU A 1 83 ? 3.420 -11.579 4.706 1.00 84.69 83 LEU A CA 1
ATOM 645 C C . LEU A 1 83 ? 2.646 -12.740 4.096 1.00 84.69 83 LEU A C 1
ATOM 647 O O . LEU A 1 83 ? 1.440 -12.617 3.973 1.00 84.69 83 LEU A O 1
ATOM 651 N N . ARG A 1 84 ? 3.299 -13.844 3.715 1.00 86.19 84 ARG A N 1
ATOM 652 C CA . ARG A 1 84 ? 2.667 -14.999 3.062 1.00 86.19 84 ARG A CA 1
ATOM 653 C C . ARG A 1 84 ? 2.137 -16.034 4.050 1.00 86.19 84 ARG A C 1
ATOM 655 O O . ARG A 1 84 ? 1.041 -16.562 3.864 1.00 86.19 84 ARG A O 1
ATOM 662 N N . GLU A 1 85 ? 2.908 -16.353 5.080 1.00 86.94 85 GLU A N 1
ATOM 663 C CA . GLU A 1 85 ? 2.654 -17.493 5.974 1.00 86.94 85 GLU A CA 1
ATOM 664 C C . GLU A 1 85 ? 2.514 -17.103 7.444 1.00 86.94 85 GLU A C 1
ATOM 666 O O . GLU A 1 85 ? 2.040 -17.908 8.239 1.00 86.94 85 GLU A O 1
ATOM 671 N N . GLY A 1 86 ? 2.886 -15.877 7.806 1.00 88.44 86 GLY A N 1
ATOM 672 C CA . GLY A 1 86 ? 2.766 -15.375 9.168 1.00 88.44 86 GLY A CA 1
ATOM 673 C C . GLY A 1 86 ? 1.331 -15.023 9.557 1.00 88.44 86 GLY A C 1
ATOM 674 O O . GLY A 1 86 ? 0.357 -15.378 8.892 1.00 88.44 86 GLY A O 1
ATOM 675 N N . VAL A 1 87 ? 1.189 -14.280 10.648 1.00 91.19 87 VAL A N 1
ATOM 676 C CA . VAL A 1 87 ? -0.118 -13.833 11.145 1.00 91.19 87 VAL A CA 1
ATOM 677 C C . VAL A 1 87 ? -0.824 -12.967 10.087 1.00 91.19 87 VAL A C 1
ATOM 679 O O . VAL A 1 87 ? -0.186 -12.227 9.336 1.00 91.19 87 VAL A O 1
ATOM 682 N N . LEU A 1 88 ? -2.151 -13.084 9.980 1.00 91.38 88 LEU A N 1
ATOM 683 C CA . LEU A 1 88 ? -2.971 -12.284 9.060 1.00 91.38 88 LEU A CA 1
ATOM 684 C C . LEU A 1 88 ? -3.342 -10.928 9.682 1.00 91.38 88 LEU A C 1
ATOM 686 O O . LEU A 1 88 ? -4.509 -10.574 9.804 1.00 91.38 88 LEU A O 1
ATOM 690 N N . ASN A 1 89 ? -2.332 -10.178 10.108 1.00 91.94 89 ASN A N 1
ATOM 691 C CA . ASN A 1 89 ? -2.481 -8.843 10.688 1.00 91.94 89 ASN A CA 1
ATOM 692 C C . ASN A 1 89 ? -1.986 -7.737 9.744 1.00 91.94 89 ASN A C 1
ATOM 694 O O . ASN A 1 89 ? -1.790 -6.614 10.185 1.00 91.94 89 ASN A O 1
ATOM 698 N N . PHE A 1 90 ? -1.788 -8.047 8.459 1.00 92.75 90 PHE A N 1
ATOM 699 C CA . PHE A 1 90 ? -1.316 -7.102 7.449 1.00 92.75 90 PHE A CA 1
ATOM 700 C C . PHE A 1 90 ? -2.137 -7.195 6.160 1.00 92.75 90 PHE A C 1
ATOM 702 O O . PHE A 1 90 ? -2.611 -8.275 5.805 1.00 92.75 90 PHE A O 1
ATOM 709 N N . PHE A 1 91 ? -2.203 -6.091 5.420 1.00 94.50 91 PHE A N 1
ATOM 710 C CA . PHE A 1 91 ? -2.552 -6.054 3.997 1.00 94.50 91 PHE A CA 1
ATOM 711 C C . PHE A 1 91 ? -1.481 -5.292 3.206 1.00 94.50 91 PHE A C 1
ATOM 713 O O . PHE A 1 91 ? -0.739 -4.481 3.764 1.00 94.50 91 PHE A O 1
ATOM 720 N N . ALA A 1 92 ? -1.377 -5.549 1.901 1.00 93.06 92 ALA A N 1
ATOM 721 C CA . ALA A 1 92 ? -0.311 -4.981 1.071 1.00 93.06 92 ALA A CA 1
ATOM 722 C C . ALA A 1 92 ? -0.820 -3.965 0.038 1.00 93.06 92 ALA A C 1
ATOM 724 O O . ALA A 1 92 ? -1.806 -4.197 -0.657 1.00 93.06 92 ALA A O 1
ATOM 725 N N . THR A 1 93 ? -0.081 -2.871 -0.130 1.00 93.88 93 THR A N 1
ATOM 726 C CA . THR A 1 93 ? -0.244 -1.918 -1.228 1.00 93.88 93 THR A CA 1
ATOM 727 C C . THR A 1 93 ? 1.003 -1.936 -2.097 1.00 93.88 93 THR A C 1
ATOM 729 O O . THR A 1 93 ? 2.068 -1.457 -1.708 1.00 93.88 93 THR A O 1
ATOM 732 N N . PHE A 1 94 ? 0.867 -2.497 -3.291 1.00 92.81 94 PHE A N 1
ATOM 733 C CA . PHE A 1 94 ? 1.904 -2.503 -4.311 1.00 92.81 94 PHE A CA 1
ATOM 734 C C . PHE A 1 94 ? 1.893 -1.187 -5.088 1.00 92.81 94 PHE A C 1
ATOM 736 O O . PHE A 1 94 ? 0.822 -0.716 -5.466 1.00 92.81 94 PHE A O 1
ATOM 743 N N . ILE A 1 95 ? 3.070 -0.628 -5.377 1.00 92.50 95 ILE A N 1
ATOM 744 C CA . ILE A 1 95 ? 3.211 0.489 -6.321 1.00 92.50 95 ILE A CA 1
ATOM 745 C C . ILE A 1 95 ? 4.033 0.009 -7.513 1.00 92.50 95 ILE A 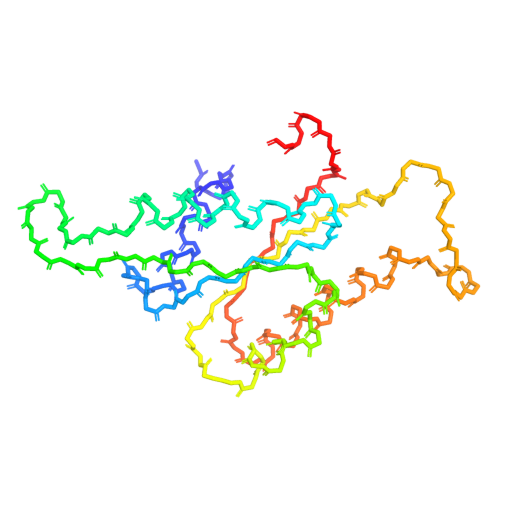C 1
ATOM 747 O O . ILE A 1 95 ? 5.225 -0.279 -7.380 1.00 92.50 95 ILE A O 1
ATOM 751 N N . GLU A 1 96 ? 3.378 -0.087 -8.663 1.00 92.69 96 GLU A N 1
ATOM 752 C CA . GLU A 1 96 ? 3.942 -0.538 -9.931 1.00 92.69 96 GLU A CA 1
ATOM 753 C C . GLU A 1 96 ? 4.214 0.665 -10.835 1.00 92.69 96 GLU A C 1
ATOM 755 O O . GLU A 1 96 ? 3.363 1.540 -10.987 1.00 92.69 96 GLU A O 1
ATOM 760 N N . VAL A 1 97 ? 5.388 0.695 -11.463 1.00 92.00 97 VAL A N 1
ATOM 761 C CA . VAL A 1 97 ? 5.747 1.714 -12.453 1.00 92.00 97 VAL A CA 1
ATOM 762 C C . VAL A 1 97 ? 5.934 1.025 -13.797 1.00 92.00 97 VAL A C 1
ATOM 764 O O . VAL A 1 97 ? 6.836 0.204 -13.930 1.00 92.00 97 VAL A O 1
ATOM 767 N N . LEU A 1 98 ? 5.120 1.384 -14.792 1.00 90.56 98 LEU A N 1
ATOM 768 C CA . LEU A 1 98 ? 5.152 0.743 -16.114 1.00 90.56 98 LEU A CA 1
ATOM 769 C C . LEU A 1 98 ? 6.416 1.084 -16.910 1.00 90.56 98 LEU A C 1
ATOM 771 O O . LEU A 1 98 ? 6.925 0.261 -17.664 1.00 90.56 98 LEU A O 1
ATOM 775 N N . LYS A 1 99 ? 6.930 2.308 -16.758 1.00 87.00 99 LYS A N 1
ATOM 776 C CA . LYS A 1 99 ? 8.169 2.735 -17.407 1.00 87.00 99 LYS A CA 1
ATOM 777 C C . LYS A 1 99 ? 9.389 2.341 -16.576 1.00 87.00 99 LYS A C 1
ATOM 779 O O . LYS A 1 99 ? 9.587 2.812 -15.450 1.00 87.00 99 LYS A O 1
ATOM 784 N N . ASP A 1 100 ? 10.275 1.556 -17.177 1.00 75.75 100 ASP A N 1
ATOM 785 C CA . ASP A 1 100 ? 11.528 1.160 -16.544 1.00 75.75 100 ASP A CA 1
ATOM 786 C C . ASP A 1 100 ? 12.529 2.312 -16.416 1.00 75.75 100 ASP A C 1
ATOM 788 O O . ASP A 1 100 ? 12.688 2.923 -15.358 1.00 75.75 100 ASP A O 1
ATOM 792 N N . ARG A 1 101 ? 13.259 2.623 -17.474 1.00 75.56 101 ARG A N 1
ATOM 793 C CA . ARG A 1 101 ? 14.239 3.705 -17.465 1.00 75.56 101 ARG A CA 1
ATOM 794 C C . ARG A 1 101 ? 14.288 4.334 -18.839 1.00 75.56 101 ARG A C 1
ATOM 796 O O . ARG A 1 101 ? 14.002 3.678 -19.834 1.00 75.56 101 ARG A O 1
ATOM 803 N N . ASP A 1 102 ? 14.668 5.600 -18.878 1.00 71.06 102 ASP A N 1
ATOM 804 C CA . ASP A 1 102 ? 15.107 6.202 -20.127 1.00 71.06 102 ASP A CA 1
ATOM 805 C C . ASP A 1 102 ? 16.523 5.694 -20.440 1.00 71.06 102 ASP A C 1
ATOM 807 O O . ASP A 1 102 ? 17.419 5.795 -19.599 1.00 71.06 102 ASP A O 1
ATOM 811 N N . GLY A 1 103 ? 16.711 5.121 -21.632 1.00 73.31 103 GLY A N 1
ATOM 812 C CA . GLY A 1 103 ? 17.990 4.578 -22.104 1.00 73.31 103 GLY A CA 1
ATOM 813 C C . GLY A 1 103 ? 18.121 3.054 -21.993 1.00 73.31 103 GLY A C 1
ATOM 814 O O . GLY A 1 103 ? 17.145 2.340 -21.782 1.00 73.31 103 GLY A O 1
ATOM 815 N N . GLY A 1 104 ? 19.346 2.550 -22.171 1.00 71.19 104 GLY A N 1
ATOM 816 C CA . GLY A 1 104 ? 19.632 1.115 -22.155 1.00 71.19 104 GLY A CA 1
ATOM 817 C C . GLY A 1 104 ? 19.418 0.485 -20.776 1.00 71.19 104 GLY A C 1
ATOM 818 O O . GLY A 1 104 ? 19.994 0.923 -19.774 1.00 71.19 104 GLY A O 1
ATOM 819 N N . SER A 1 105 ? 18.604 -0.565 -20.724 1.00 77.56 105 SER A N 1
ATOM 820 C CA . SER A 1 105 ? 18.524 -1.454 -19.566 1.00 77.56 105 SER A CA 1
ATOM 821 C C . SER A 1 105 ? 19.643 -2.483 -19.631 1.00 77.56 105 SER A C 1
ATOM 823 O O . SER A 1 105 ? 19.942 -3.018 -20.693 1.00 77.56 105 SER A O 1
ATOM 825 N N . GLN A 1 106 ? 20.265 -2.762 -18.487 1.00 78.12 106 GLN A N 1
ATOM 826 C CA . GLN A 1 106 ? 21.195 -3.880 -18.393 1.00 78.12 106 GLN A CA 1
ATOM 827 C C . GLN A 1 106 ? 20.394 -5.181 -18.503 1.00 78.12 106 GLN A C 1
ATOM 829 O O . GLN A 1 106 ? 19.483 -5.415 -17.697 1.00 78.12 106 GLN A O 1
ATOM 834 N N . GLU A 1 107 ? 20.727 -5.982 -19.512 1.00 84.88 107 GLU A N 1
ATOM 835 C CA . GLU A 1 107 ? 20.274 -7.364 -19.621 1.00 84.88 107 GLU A CA 1
ATOM 836 C C . GLU A 1 107 ? 20.948 -8.199 -18.532 1.00 84.88 107 GLU A C 1
ATOM 838 O O . GLU A 1 107 ? 22.144 -8.052 -18.261 1.00 84.88 107 GLU A O 1
ATOM 843 N N . VAL A 1 108 ? 20.152 -9.035 -17.878 1.00 85.25 108 VAL A N 1
ATOM 844 C CA . VAL A 1 108 ? 20.609 -9.982 -16.852 1.00 85.25 108 VAL A CA 1
ATOM 845 C C . VAL A 1 108 ? 20.698 -11.386 -17.450 1.00 85.25 108 VAL A C 1
ATOM 847 O O . VAL A 1 108 ? 21.599 -12.146 -17.110 1.00 85.25 108 VAL A O 1
ATOM 850 N N . GLU A 1 109 ? 19.811 -11.684 -18.400 1.00 86.69 109 GLU A N 1
ATOM 851 C CA . GLU A 1 109 ? 19.825 -12.852 -19.280 1.00 86.69 109 GLU A CA 1
ATOM 852 C C . GLU A 1 109 ? 19.513 -12.390 -20.718 1.00 86.69 109 GLU A C 1
ATOM 854 O O . GLU A 1 109 ? 18.987 -11.286 -20.888 1.00 86.69 109 GLU A O 1
ATOM 859 N N . PRO A 1 110 ? 19.816 -13.190 -21.761 1.00 87.19 110 PRO A N 1
ATOM 860 C CA . PRO A 1 110 ? 19.549 -12.807 -23.147 1.00 87.19 110 PRO A CA 1
ATOM 861 C C . PRO A 1 110 ? 18.084 -12.400 -23.367 1.00 87.19 110 PRO A C 1
ATOM 863 O O . PRO A 1 110 ? 17.182 -13.231 -23.266 1.00 87.19 110 PRO A O 1
ATOM 866 N N . GLY A 1 111 ? 17.851 -11.120 -23.670 1.00 85.00 111 GLY A N 1
ATOM 867 C CA . GLY A 1 111 ? 16.506 -10.572 -23.879 1.00 85.00 111 GLY A CA 1
ATOM 868 C C . GLY A 1 111 ? 15.675 -10.348 -22.607 1.00 85.00 111 GLY A C 1
ATOM 869 O O . GLY A 1 111 ? 14.489 -10.047 -22.724 1.00 85.00 111 GLY A O 1
ATOM 870 N N . VAL A 1 112 ? 16.269 -10.470 -21.414 1.00 86.00 112 VAL A N 1
ATOM 871 C CA . VAL A 1 112 ? 15.608 -10.230 -20.120 1.00 86.00 112 VAL A CA 1
ATOM 872 C C . VAL A 1 112 ? 16.356 -9.149 -19.351 1.00 86.00 112 VAL A C 1
ATOM 874 O O . VAL A 1 112 ? 17.535 -9.275 -19.009 1.00 86.00 112 VAL A O 1
ATOM 877 N N . THR A 1 113 ? 15.656 -8.069 -19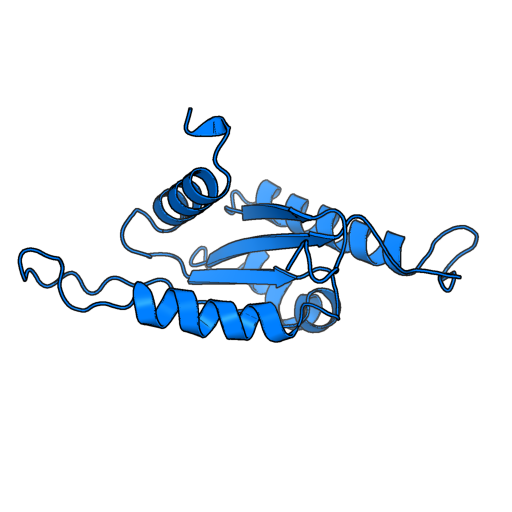.036 1.00 88.31 113 THR A N 1
ATOM 878 C CA . THR A 1 113 ? 16.205 -6.927 -18.312 1.00 88.31 113 THR A CA 1
ATOM 879 C C . THR A 1 113 ? 15.987 -7.045 -16.807 1.00 88.31 113 THR A C 1
ATOM 881 O O . THR A 1 113 ? 15.130 -7.775 -16.316 1.00 88.31 113 THR A O 1
ATOM 884 N N . SER A 1 114 ? 16.730 -6.251 -16.035 1.00 83.38 114 SER A N 1
ATOM 885 C CA . SER A 1 114 ? 16.459 -6.096 -14.593 1.00 83.38 114 SER A CA 1
ATOM 886 C C . SER A 1 114 ? 15.035 -5.601 -14.275 1.00 83.38 114 SER A C 1
ATOM 888 O O . SER A 1 114 ? 14.534 -5.880 -13.186 1.00 83.38 114 SER A O 1
ATOM 890 N N . GLY A 1 115 ? 14.382 -4.895 -15.207 1.00 83.81 115 GLY A N 1
ATOM 891 C CA . GLY A 1 115 ? 12.977 -4.493 -15.088 1.00 83.81 115 GLY A 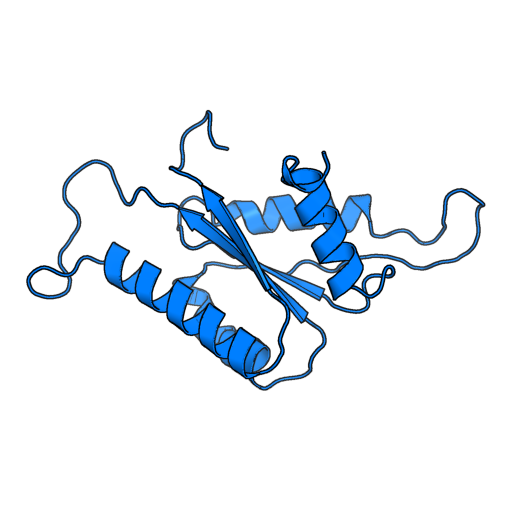CA 1
ATOM 892 C C . GLY A 1 115 ? 12.028 -5.687 -15.170 1.00 83.81 115 GLY A C 1
ATOM 893 O O . GLY A 1 115 ? 11.143 -5.826 -14.326 1.00 83.81 115 GLY A O 1
ATOM 894 N N . ASP A 1 116 ? 12.293 -6.619 -16.089 1.00 86.06 116 ASP A N 1
ATOM 895 C CA . ASP A 1 116 ? 11.504 -7.845 -16.252 1.00 86.06 116 ASP A CA 1
ATOM 896 C C . ASP A 1 116 ? 11.543 -8.724 -14.994 1.00 86.06 116 ASP A C 1
ATOM 898 O O . ASP A 1 116 ? 10.508 -9.222 -14.548 1.00 86.06 116 ASP A O 1
ATOM 902 N N . TYR A 1 117 ? 12.708 -8.854 -14.347 1.00 86.56 117 TYR A N 1
ATOM 903 C CA . TYR A 1 117 ? 12.805 -9.542 -13.051 1.00 86.56 117 TYR A CA 1
ATOM 904 C C . TYR A 1 117 ? 12.000 -8.843 -11.958 1.00 86.56 117 TYR A C 1
ATOM 906 O O . TYR A 1 117 ? 11.314 -9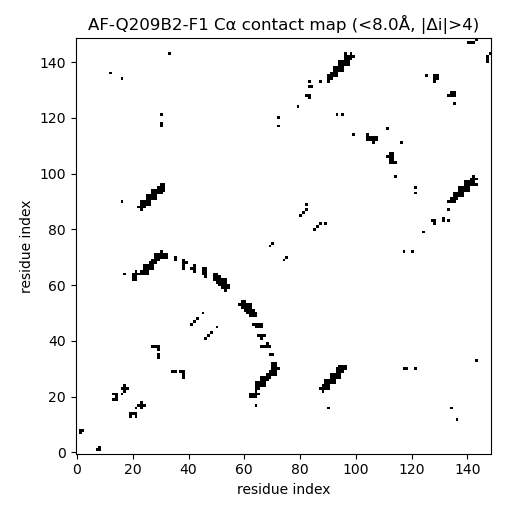.503 -11.177 1.00 86.56 117 TYR A O 1
ATOM 914 N N . LEU A 1 118 ? 12.075 -7.512 -11.889 1.00 84.75 118 LEU A N 1
ATOM 915 C CA . LEU A 1 118 ? 11.351 -6.739 -10.885 1.00 84.75 118 LEU A CA 1
ATOM 916 C C . LEU A 1 118 ? 9.833 -6.892 -11.054 1.00 84.75 118 LEU A C 1
ATOM 918 O O . LEU A 1 118 ? 9.124 -7.094 -10.065 1.00 84.75 118 LEU A O 1
ATOM 922 N N . LEU A 1 119 ? 9.348 -6.870 -12.297 1.00 87.75 119 LEU A N 1
ATOM 923 C CA . LEU A 1 119 ? 7.958 -7.170 -12.628 1.00 87.75 119 LEU A CA 1
ATOM 924 C C . LEU A 1 119 ? 7.592 -8.618 -12.267 1.00 87.75 119 LEU A C 1
ATOM 926 O O . LEU A 1 119 ? 6.548 -8.863 -11.662 1.00 87.75 119 LEU A O 1
ATOM 930 N N . GLY A 1 120 ? 8.469 -9.579 -12.565 1.00 89.12 120 GLY A N 1
ATOM 931 C CA . GLY A 1 120 ? 8.306 -10.975 -12.161 1.00 89.12 120 GLY A CA 1
ATOM 932 C C . GLY A 1 120 ? 8.129 -11.132 -10.648 1.00 89.12 120 GLY A C 1
ATOM 933 O O . GLY A 1 120 ? 7.207 -11.819 -10.200 1.00 89.12 120 GLY A O 1
ATOM 934 N N . PHE A 1 121 ? 8.939 -10.433 -9.847 1.00 87.75 121 PHE A N 1
ATOM 935 C CA . PHE A 1 121 ? 8.805 -10.419 -8.389 1.00 87.75 121 PHE A CA 1
ATOM 936 C C . PHE A 1 121 ? 7.485 -9.800 -7.921 1.00 87.75 121 PHE A C 1
ATOM 938 O O . PHE A 1 121 ? 6.869 -10.327 -6.990 1.00 87.75 121 PHE A O 1
ATOM 945 N N . LEU A 1 122 ? 7.017 -8.730 -8.574 1.00 89.69 122 LEU A N 1
ATOM 946 C CA . LEU A 1 122 ? 5.732 -8.097 -8.263 1.00 89.69 122 LEU A CA 1
ATOM 947 C C . LEU A 1 122 ? 4.589 -9.081 -8.455 1.00 89.69 122 LEU A C 1
ATOM 949 O O . LEU A 1 122 ? 3.795 -9.322 -7.542 1.00 89.69 122 LEU A O 1
ATOM 953 N N . LEU A 1 123 ? 4.525 -9.665 -9.649 1.00 92.38 123 LEU A N 1
ATOM 954 C CA . LEU A 1 123 ? 3.465 -10.584 -10.030 1.00 92.38 123 LEU A CA 1
ATOM 955 C C . LEU A 1 123 ? 3.492 -11.848 -9.167 1.00 92.38 123 LEU A C 1
ATOM 957 O O . LEU A 1 123 ? 2.437 -12.276 -8.696 1.00 92.38 123 LEU A O 1
ATOM 961 N N . GLY A 1 124 ? 4.680 -12.401 -8.912 1.00 91.69 124 GLY A N 1
ATOM 962 C CA . GLY A 1 124 ? 4.868 -13.565 -8.049 1.00 91.69 124 GLY A CA 1
ATOM 963 C C . GLY A 1 124 ? 4.422 -13.305 -6.610 1.00 91.69 124 GLY A C 1
ATOM 964 O O . GLY A 1 124 ? 3.648 -14.085 -6.057 1.00 91.69 124 GLY A O 1
ATOM 965 N N . THR A 1 125 ? 4.834 -12.178 -6.023 1.00 89.81 125 THR A N 1
ATOM 966 C CA . THR A 1 125 ? 4.452 -11.810 -4.649 1.00 89.81 125 THR A CA 1
ATOM 967 C C . THR A 1 125 ? 2.949 -11.577 -4.541 1.00 89.81 125 THR A C 1
ATOM 969 O O . THR A 1 125 ? 2.303 -12.124 -3.649 1.00 89.81 125 THR A O 1
ATOM 972 N N . ARG A 1 126 ? 2.360 -10.822 -5.476 1.00 92.81 126 ARG A N 1
ATOM 973 C CA . ARG A 1 126 ? 0.915 -10.562 -5.503 1.00 92.81 126 ARG A CA 1
ATOM 974 C C . ARG A 1 126 ? 0.110 -11.857 -5.613 1.00 92.81 126 ARG A C 1
ATOM 976 O O . ARG A 1 126 ? -0.864 -12.037 -4.888 1.00 92.81 126 ARG A O 1
ATOM 983 N N . ARG A 1 127 ? 0.535 -12.775 -6.488 1.00 94.06 127 ARG A N 1
ATOM 984 C CA . ARG A 1 127 ? -0.096 -14.090 -6.640 1.00 94.06 127 ARG A CA 1
ATOM 985 C C . ARG A 1 127 ? -0.002 -14.916 -5.357 1.00 94.06 127 ARG A C 1
ATOM 987 O O . ARG A 1 127 ? -1.003 -15.482 -4.941 1.00 94.06 127 ARG A O 1
ATOM 994 N N . ALA A 1 128 ? 1.161 -14.940 -4.714 1.00 91.50 128 ALA A N 1
ATOM 995 C CA . ALA A 1 128 ? 1.361 -15.689 -3.477 1.00 91.50 128 ALA A CA 1
ATOM 996 C C . ALA A 1 128 ? 0.494 -15.172 -2.314 1.00 91.50 128 ALA A C 1
ATOM 998 O O . ALA A 1 128 ? 0.039 -15.970 -1.498 1.00 91.50 128 ALA A O 1
ATOM 999 N N . LEU A 1 129 ? 0.256 -13.856 -2.233 1.00 93.31 129 LEU A N 1
ATOM 1000 C CA . LEU A 1 129 ? -0.688 -13.281 -1.266 1.00 93.31 129 LEU A CA 1
ATOM 1001 C C . LEU A 1 129 ? -2.131 -13.680 -1.591 1.00 93.31 129 LEU A C 1
ATOM 1003 O O . LEU A 1 129 ? -2.860 -14.119 -0.704 1.00 93.31 129 LEU A O 1
ATOM 1007 N N . TYR A 1 130 ? -2.517 -13.588 -2.865 1.00 94.44 130 TYR A N 1
ATOM 1008 C CA . TYR A 1 130 ? -3.854 -13.960 -3.322 1.00 94.44 130 TYR A CA 1
ATOM 1009 C C . TYR A 1 130 ? -4.185 -15.435 -3.045 1.00 94.44 130 TYR A C 1
ATOM 1011 O O . TYR A 1 130 ? -5.244 -15.733 -2.510 1.00 94.44 130 TYR A O 1
ATOM 1019 N N . GLU A 1 131 ? -3.258 -16.358 -3.323 1.00 94.94 131 GLU A N 1
ATOM 1020 C CA . GLU A 1 131 ? -3.414 -17.801 -3.057 1.00 94.94 131 GLU A CA 1
ATOM 1021 C C . GLU A 1 131 ? -3.535 -18.152 -1.559 1.00 94.94 131 GLU A C 1
ATOM 1023 O O . GLU A 1 131 ? -3.812 -19.300 -1.208 1.00 94.94 131 GLU A O 1
ATOM 1028 N N . LYS A 1 132 ? -3.297 -17.185 -0.668 1.00 93.88 132 LYS A N 1
ATOM 1029 C CA . LYS A 1 132 ? -3.412 -17.316 0.790 1.00 93.88 132 LYS A CA 1
ATOM 1030 C C . LYS A 1 132 ? -4.532 -16.452 1.373 1.00 93.88 132 LYS A C 1
ATOM 1032 O O . LYS A 1 132 ? -4.518 -16.209 2.578 1.00 93.88 132 LYS A O 1
ATOM 1037 N N . ASP A 1 133 ? -5.450 -15.974 0.531 1.00 94.06 133 ASP A N 1
ATOM 1038 C CA . ASP A 1 133 ? -6.573 -15.109 0.913 1.00 94.06 133 ASP A CA 1
ATOM 1039 C C . ASP A 1 133 ? -6.125 -13.836 1.649 1.00 94.06 133 ASP A C 1
ATOM 1041 O O . ASP A 1 133 ? -6.777 -13.358 2.577 1.00 94.06 133 ASP A O 1
ATOM 1045 N N . ARG A 1 134 ? -4.975 -13.279 1.247 1.00 94.31 134 ARG A N 1
ATOM 1046 C CA . ARG A 1 134 ? -4.419 -12.062 1.845 1.00 94.31 134 ARG A CA 1
ATOM 1047 C C . ARG A 1 134 ? -4.726 -10.853 0.989 1.00 94.31 134 ARG A C 1
ATOM 1049 O O . ARG A 1 134 ? -4.410 -10.813 -0.204 1.00 94.31 134 ARG A O 1
ATOM 1056 N N . GLU A 1 135 ? -5.309 -9.841 1.612 1.00 95.31 135 GLU A N 1
ATOM 1057 C CA . GLU A 1 135 ? -5.751 -8.646 0.920 1.00 95.31 135 GLU A CA 1
ATOM 1058 C C . GLU A 1 135 ? -4.562 -7.846 0.398 1.00 95.31 135 GLU A C 1
ATOM 1060 O O . GLU A 1 135 ? -3.585 -7.558 1.098 1.00 95.31 135 GLU A O 1
ATOM 1065 N N . SER A 1 136 ? -4.663 -7.452 -0.866 1.00 94.81 136 SER A N 1
ATOM 1066 C CA . SER A 1 136 ? -3.712 -6.533 -1.461 1.00 94.81 136 SER A CA 1
ATOM 1067 C C . SER A 1 136 ? -4.358 -5.665 -2.528 1.00 94.81 136 SER A C 1
ATOM 1069 O O . SER A 1 136 ? -5.387 -6.018 -3.104 1.00 94.81 136 SER A O 1
ATOM 1071 N N . LEU A 1 137 ? -3.742 -4.515 -2.780 1.00 95.00 137 LEU A N 1
ATOM 1072 C CA . LEU A 1 137 ? -4.109 -3.598 -3.850 1.00 95.00 137 LEU A CA 1
ATOM 1073 C C . LEU A 1 137 ? -2.866 -3.218 -4.652 1.00 95.00 137 LEU A C 1
ATOM 1075 O O . LEU A 1 137 ? -1.749 -3.236 -4.132 1.00 95.00 137 LEU A O 1
ATOM 1079 N N . THR A 1 138 ? -3.052 -2.852 -5.916 1.00 94.94 138 THR A N 1
ATOM 1080 C CA . THR A 1 138 ? -1.963 -2.376 -6.776 1.00 94.94 138 THR A CA 1
ATOM 1081 C C . THR A 1 138 ? -2.295 -0.995 -7.315 1.00 94.94 138 THR A C 1
ATOM 1083 O O . THR A 1 138 ? -3.325 -0.803 -7.958 1.00 94.94 138 THR A O 1
ATOM 1086 N N . LEU A 1 139 ? -1.410 -0.038 -7.042 1.00 94.12 139 LEU A N 1
ATOM 1087 C CA . LEU A 1 139 ? -1.395 1.280 -7.654 1.00 94.12 139 LEU A CA 1
ATOM 1088 C C . LEU A 1 139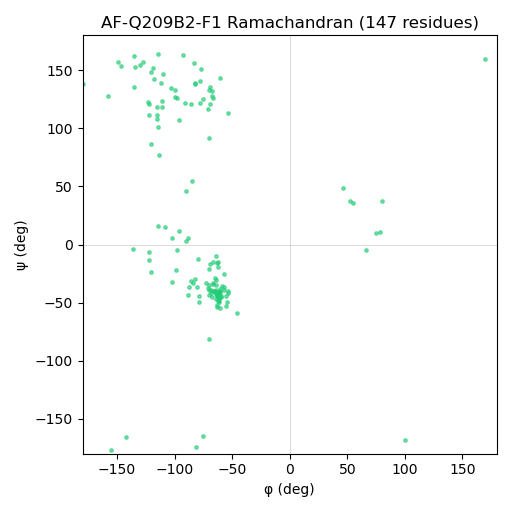 ? -0.400 1.257 -8.815 1.00 94.12 139 LEU A C 1
ATOM 1090 O O . LEU A 1 139 ? 0.811 1.231 -8.596 1.00 94.12 139 LEU A O 1
ATOM 1094 N N . THR A 1 140 ? -0.912 1.272 -10.039 1.00 93.75 140 THR A N 1
ATOM 1095 C CA . THR A 1 140 ? -0.088 1.297 -11.250 1.00 93.75 140 THR A CA 1
ATOM 1096 C C . THR A 1 140 ? 0.026 2.723 -11.772 1.00 93.75 140 THR A C 1
ATOM 1098 O O . THR A 1 140 ? -0.982 3.389 -12.012 1.00 93.75 140 THR A O 1
ATOM 1101 N N . VAL A 1 141 ? 1.257 3.186 -11.973 1.00 93.75 141 VAL A N 1
ATOM 1102 C CA . VAL A 1 141 ? 1.566 4.504 -12.531 1.00 93.75 141 VAL A CA 1
ATOM 1103 C C . VAL A 1 141 ? 2.382 4.373 -13.820 1.00 93.75 141 VAL A C 1
ATOM 1105 O O . VAL A 1 141 ? 3.164 3.428 -13.966 1.00 93.75 141 VAL A O 1
ATOM 1108 N N . PRO A 1 142 ? 2.228 5.296 -14.787 1.00 93.25 142 PRO A N 1
ATOM 1109 C CA . PRO A 1 142 ? 2.922 5.187 -16.067 1.00 93.25 142 PRO A CA 1
ATOM 1110 C C . PRO A 1 142 ? 4.437 5.372 -15.933 1.00 93.25 142 PRO A C 1
ATOM 1112 O O . PRO A 1 142 ? 5.196 4.675 -16.597 1.00 93.25 142 PRO A O 1
ATOM 1115 N N . ASP A 1 143 ? 4.892 6.294 -15.083 1.00 92.19 143 ASP A N 1
ATOM 1116 C CA . ASP A 1 143 ? 6.305 6.626 -14.908 1.00 92.19 143 ASP A CA 1
ATOM 1117 C C . ASP A 1 143 ? 6.592 7.232 -13.523 1.00 92.19 143 ASP A C 1
ATOM 1119 O O . ASP A 1 143 ? 5.713 7.329 -12.672 1.00 92.19 143 ASP A O 1
ATOM 1123 N N . VAL A 1 144 ? 7.846 7.637 -13.296 1.00 90.44 144 VAL A N 1
ATOM 1124 C CA . VAL A 1 144 ? 8.239 8.473 -12.151 1.00 90.44 144 VAL A CA 1
ATOM 1125 C C . VAL A 1 144 ? 8.691 9.835 -12.673 1.00 90.44 144 VAL A C 1
ATOM 1127 O O . VAL A 1 144 ? 9.890 10.105 -12.797 1.00 90.44 144 VAL A O 1
ATOM 1130 N N . SER A 1 145 ? 7.715 10.668 -13.029 1.00 91.06 145 SER A N 1
ATOM 1131 C CA . SER A 1 145 ? 7.888 12.069 -13.420 1.00 91.06 145 SER A CA 1
ATOM 1132 C C . SER A 1 145 ? 7.229 13.009 -12.406 1.00 91.06 145 SER A C 1
ATOM 1134 O O . SER A 1 145 ? 6.381 12.589 -11.624 1.00 91.06 145 SER A O 1
ATOM 1136 N N . ALA A 1 146 ? 7.571 14.299 -12.446 1.00 91.62 146 ALA A N 1
ATOM 1137 C CA . ALA A 1 146 ? 6.984 15.310 -11.558 1.00 91.62 146 ALA A CA 1
ATOM 1138 C C . ALA A 1 146 ? 5.467 15.510 -11.739 1.00 91.62 146 ALA A C 1
ATOM 1140 O O . ALA A 1 146 ? 4.841 16.152 -10.910 1.00 91.62 146 ALA A O 1
ATOM 1141 N N . ARG A 1 147 ? 4.886 15.025 -12.844 1.00 92.81 147 ARG A N 1
ATOM 1142 C CA . ARG A 1 147 ? 3.434 15.045 -13.061 1.00 92.81 147 ARG A CA 1
ATOM 1143 C C . ARG A 1 147 ? 2.744 13.853 -12.394 1.00 92.81 147 ARG A C 1
ATOM 1145 O O . ARG A 1 147 ? 1.574 13.955 -12.040 1.00 92.81 147 ARG A O 1
ATOM 1152 N N . THR A 1 148 ? 3.432 12.715 -12.351 1.00 91.38 148 THR A N 1
ATOM 1153 C CA . THR A 1 148 ? 2.893 11.445 -11.855 1.00 91.38 148 THR A CA 1
ATOM 1154 C C . THR A 1 148 ? 3.039 11.313 -10.337 1.00 91.38 148 THR A C 1
ATOM 1156 O O . THR A 1 148 ? 2.202 10.669 -9.710 1.00 91.38 148 THR A O 1
ATOM 1159 N N . LEU A 1 149 ? 4.097 11.906 -9.771 1.00 85.19 149 LEU A N 1
ATOM 1160 C CA . LEU A 1 149 ? 4.294 12.106 -8.331 1.00 85.19 149 LEU A CA 1
ATOM 1161 C C . LEU A 1 149 ? 3.435 13.261 -7.813 1.00 85.19 149 LEU A C 1
ATOM 1163 O O . LEU A 1 149 ? 2.910 13.113 -6.690 1.00 85.19 149 LEU A O 1
#